Protein AF-A0A8X8WKJ0-F1 (afdb_monomer_lite)

Sequence (72 aa):
MIGGVLVERTIREVLPAVQRNKEGLEEKKKELAEFESKYKFRIRKGDGEMRDENKKEGNAQGVLIGPAGSDQ

Radius of gyration: 26.84 Å; chains: 1; bounding box: 79×32×55 Å

InterPro domains:
  IPR009053 Prefoldin [G3DSA:1.10.287.370] (1-58)
  IPR027235 Prefoldin subunit 2 [PTHR13303] (1-66)

Structure (mmCIF, N/CA/C/O backbone):
data_AF-A0A8X8WKJ0-F1
#
_entry.id   AF-A0A8X8WKJ0-F1
#
loop_
_atom_site.group_PDB
_atom_site.id
_atom_site.type_symbol
_atom_site.label_atom_id
_atom_site.label_alt_id
_atom_site.label_comp_id
_atom_site.label_asym_id
_atom_site.label_entity_id
_atom_site.label_seq_id
_atom_site.pdbx_PDB_ins_code
_atom_site.Cartn_x
_atom_site.Cartn_y
_atom_site.Cartn_z
_atom_site.occupancy
_atom_site.B_iso_or_equiv
_atom_site.auth_seq_id
_atom_site.auth_comp_id
_atom_site.auth_asym_id
_atom_site.auth_atom_id
_atom_site.pdbx_PDB_model_num
ATOM 1 N N . MET A 1 1 ? 3.426 -1.686 -15.211 1.00 75.12 1 MET A N 1
ATOM 2 C CA . MET A 1 1 ? 2.263 -1.330 -16.045 1.00 75.12 1 MET A CA 1
ATOM 3 C C . MET A 1 1 ? 1.831 0.087 -15.732 1.00 75.12 1 MET A C 1
ATOM 5 O O . MET A 1 1 ? 1.841 0.4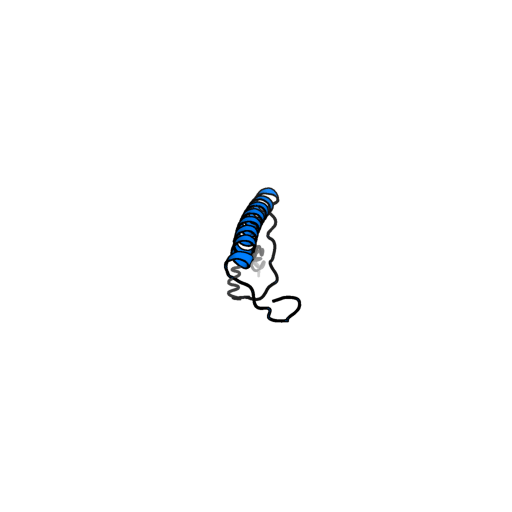54 -14.562 1.00 75.12 1 MET A O 1
ATOM 9 N N . ILE A 1 2 ? 1.468 0.868 -16.744 1.00 83.31 2 ILE A N 1
ATOM 10 C CA . ILE A 1 2 ? 0.830 2.179 -16.578 1.00 83.31 2 ILE A CA 1
ATOM 11 C C . ILE A 1 2 ? -0.457 2.134 -17.396 1.00 83.31 2 ILE A C 1
ATOM 13 O O . ILE A 1 2 ? -0.394 1.906 -18.599 1.00 83.31 2 ILE A O 1
ATOM 17 N N . GLY A 1 3 ? -1.613 2.257 -16.738 1.00 83.50 3 GLY A N 1
ATOM 18 C CA . GLY A 1 3 ? -2.912 2.280 -17.425 1.00 83.50 3 GLY A CA 1
ATOM 19 C C . GLY A 1 3 ? -3.197 1.066 -18.324 1.00 83.50 3 GLY A C 1
ATOM 20 O O . GLY A 1 3 ? -3.881 1.213 -19.326 1.00 83.50 3 GLY A O 1
ATOM 21 N N . GLY A 1 4 ? -2.641 -0.111 -18.012 1.00 86.00 4 GLY A N 1
ATOM 22 C CA . GLY A 1 4 ? -2.799 -1.331 -18.821 1.00 86.00 4 GLY A CA 1
ATOM 23 C C . GLY A 1 4 ? -1.652 -1.628 -19.794 1.00 86.00 4 GLY A C 1
ATOM 24 O O . GLY A 1 4 ? -1.530 -2.759 -20.249 1.00 86.00 4 GLY A O 1
ATOM 25 N N . VAL A 1 5 ? -0.755 -0.671 -20.052 1.00 85.44 5 VAL A N 1
ATOM 26 C CA . VAL A 1 5 ? 0.408 -0.875 -20.932 1.00 85.44 5 VAL A CA 1
ATOM 27 C C . VAL A 1 5 ? 1.587 -1.436 -20.135 1.00 85.44 5 VAL A C 1
ATOM 29 O O . VAL A 1 5 ? 1.944 -0.909 -19.071 1.00 85.44 5 VAL A O 1
ATOM 32 N N . LEU A 1 6 ? 2.199 -2.513 -20.635 1.00 87.56 6 LEU A N 1
ATOM 33 C CA . LEU A 1 6 ? 3.439 -3.062 -20.089 1.00 87.56 6 LEU A CA 1
ATOM 34 C C . LEU A 1 6 ? 4.618 -2.209 -20.570 1.00 87.56 6 LEU A C 1
ATOM 36 O O . LEU A 1 6 ? 4.744 -1.924 -21.754 1.00 87.56 6 LEU A O 1
ATOM 40 N N . VAL A 1 7 ? 5.457 -1.778 -19.634 1.00 88.25 7 VAL A N 1
ATOM 41 C CA . VAL A 1 7 ? 6.611 -0.912 -19.902 1.00 88.25 7 VAL A CA 1
ATOM 42 C C . VAL A 1 7 ? 7.829 -1.597 -19.313 1.00 88.25 7 VAL A C 1
ATOM 44 O O . VAL A 1 7 ? 7.769 -2.039 -18.160 1.00 88.25 7 VAL A O 1
ATOM 47 N N . GLU A 1 8 ? 8.910 -1.671 -20.082 1.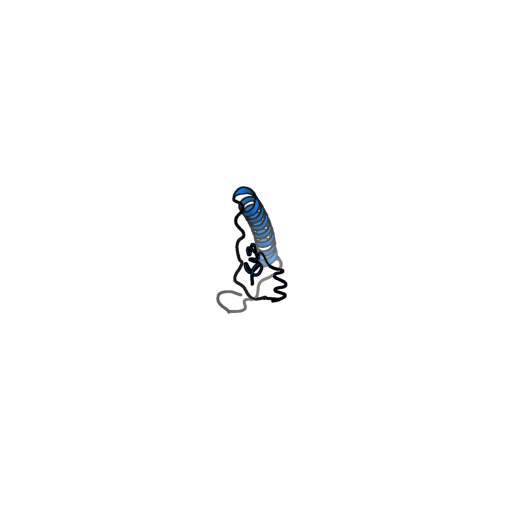00 86.50 8 GLU A N 1
ATOM 48 C CA . GLU A 1 8 ? 10.187 -2.176 -19.591 1.00 86.50 8 GLU A CA 1
ATOM 49 C C . GLU A 1 8 ? 10.734 -1.231 -18.522 1.00 86.50 8 GLU A C 1
ATOM 51 O O . GLU A 1 8 ? 10.831 -0.020 -18.713 1.00 86.50 8 GLU A O 1
ATOM 56 N N . ARG A 1 9 ? 11.041 -1.790 -17.354 1.00 87.75 9 ARG A N 1
ATOM 57 C CA . ARG A 1 9 ? 11.681 -1.076 -16.251 1.00 87.75 9 ARG A CA 1
ATOM 58 C C . ARG A 1 9 ? 12.739 -1.969 -15.646 1.00 87.75 9 ARG A C 1
ATOM 60 O O . ARG A 1 9 ? 12.546 -3.182 -15.544 1.00 87.75 9 ARG A O 1
ATOM 67 N N . THR A 1 10 ? 13.836 -1.373 -15.206 1.00 90.31 10 THR A N 1
ATOM 68 C CA . THR A 1 10 ? 14.896 -2.128 -14.544 1.00 90.31 10 THR A CA 1
ATOM 69 C C . THR A 1 10 ? 14.554 -2.373 -13.078 1.00 90.31 10 THR A C 1
ATOM 71 O O . THR A 1 10 ? 13.845 -1.599 -12.430 1.00 90.31 10 THR A O 1
ATOM 74 N N . ILE A 1 11 ? 15.119 -3.440 -12.511 1.00 81.81 11 ILE A N 1
ATOM 75 C CA . ILE A 1 11 ? 14.977 -3.765 -11.085 1.00 81.81 11 ILE A CA 1
ATOM 76 C C . ILE A 1 11 ? 15.403 -2.571 -10.212 1.00 81.81 11 ILE A C 1
ATOM 78 O O . ILE A 1 11 ? 14.746 -2.271 -9.221 1.00 81.81 11 ILE A O 1
ATOM 82 N N . ARG A 1 12 ? 16.444 -1.828 -10.608 1.00 85.38 12 ARG A N 1
ATOM 83 C CA . ARG A 1 12 ? 16.935 -0.650 -9.873 1.00 85.38 12 ARG A CA 1
ATOM 84 C C . ARG A 1 12 ? 15.895 0.468 -9.758 1.00 85.38 12 ARG A C 1
ATOM 86 O O . ARG A 1 12 ? 15.833 1.127 -8.728 1.00 85.38 12 ARG A O 1
ATOM 93 N N . GLU A 1 13 ? 15.069 0.658 -10.781 1.00 84.25 13 GLU A N 1
ATOM 94 C CA . GLU A 1 13 ? 14.017 1.683 -10.798 1.00 84.25 13 GLU A CA 1
ATOM 95 C C . GLU A 1 13 ? 12.750 1.220 -10.066 1.00 84.25 13 GLU A C 1
ATOM 97 O O . GLU A 1 13 ? 12.021 2.032 -9.498 1.00 84.25 13 GLU A O 1
ATOM 102 N N . VAL A 1 14 ? 12.477 -0.090 -10.068 1.00 86.19 14 VAL A N 1
ATOM 103 C CA . VAL A 1 14 ? 11.245 -0.664 -9.504 1.00 86.19 14 VAL A CA 1
ATOM 104 C C . VAL A 1 14 ? 11.382 -1.015 -8.022 1.00 86.19 14 VAL A C 1
ATOM 106 O O . VAL A 1 14 ? 10.435 -0.808 -7.264 1.00 86.19 14 VAL A O 1
ATOM 109 N N . LEU A 1 15 ? 12.543 -1.500 -7.577 1.00 86.81 15 LEU A N 1
ATOM 110 C CA . LEU A 1 15 ? 12.783 -1.873 -6.179 1.00 86.81 15 LEU A CA 1
ATOM 111 C C . LEU A 1 15 ? 12.427 -0.786 -5.154 1.00 86.81 15 LEU A C 1
ATOM 113 O O . LEU A 1 15 ? 11.703 -1.118 -4.212 1.00 86.81 15 LEU A O 1
ATOM 117 N N . PRO A 1 16 ? 12.848 0.488 -5.303 1.00 90.38 16 PRO A N 1
ATOM 118 C CA . PRO A 1 16 ? 12.502 1.510 -4.316 1.00 90.38 16 PRO A CA 1
ATOM 119 C C . PRO A 1 16 ? 10.990 1.759 -4.252 1.00 90.38 16 PRO A C 1
ATOM 121 O O . PRO A 1 16 ? 10.450 2.007 -3.176 1.00 90.38 16 PRO A O 1
ATOM 124 N N . ALA A 1 17 ? 10.284 1.647 -5.381 1.00 88.69 17 ALA A N 1
ATOM 125 C CA . ALA A 1 17 ? 8.832 1.781 -5.414 1.00 88.69 17 ALA A CA 1
ATOM 126 C C . ALA A 1 17 ? 8.141 0.608 -4.701 1.00 88.69 17 ALA A C 1
ATOM 128 O O . ALA A 1 17 ? 7.215 0.818 -3.924 1.00 88.69 17 ALA A O 1
ATOM 129 N N . VAL A 1 18 ? 8.611 -0.625 -4.915 1.00 89.88 18 VAL A N 1
ATOM 130 C CA . VAL A 1 18 ? 8.056 -1.817 -4.253 1.00 89.88 18 VAL A CA 1
ATOM 131 C C . VAL A 1 18 ? 8.289 -1.778 -2.742 1.00 89.88 18 VAL A C 1
ATOM 133 O O . VAL A 1 18 ? 7.380 -2.107 -1.983 1.00 89.88 18 VAL A O 1
ATOM 136 N N . GLN A 1 19 ? 9.469 -1.341 -2.296 1.00 91.19 19 GLN A N 1
ATOM 137 C CA . GLN A 1 19 ? 9.784 -1.202 -0.871 1.00 91.19 19 GLN A CA 1
ATOM 138 C C . GLN A 1 19 ? 8.887 -0.162 -0.192 1.00 91.19 19 GLN A C 1
ATOM 140 O O . GLN A 1 19 ? 8.195 -0.505 0.765 1.00 91.19 19 GLN A O 1
ATOM 145 N N . ARG A 1 20 ? 8.791 1.053 -0.752 1.00 92.31 20 ARG A N 1
ATOM 146 C CA . ARG A 1 20 ? 7.895 2.102 -0.231 1.00 92.31 20 ARG A CA 1
ATOM 147 C C . ARG A 1 20 ? 6.434 1.659 -0.198 1.00 92.31 20 ARG A C 1
ATOM 149 O O . ARG A 1 20 ? 5.724 1.931 0.765 1.00 92.31 20 ARG A O 1
ATOM 156 N N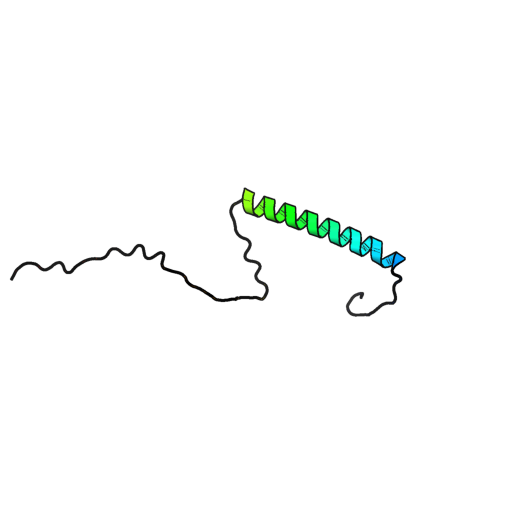 . ASN A 1 21 ? 5.981 0.948 -1.231 1.00 92.19 21 ASN A N 1
ATOM 157 C CA . ASN A 1 21 ? 4.617 0.427 -1.275 1.00 92.19 21 ASN A CA 1
ATOM 158 C C . ASN A 1 21 ? 4.368 -0.616 -0.181 1.00 92.19 21 ASN A C 1
ATOM 160 O O . ASN A 1 21 ? 3.287 -0.636 0.404 1.00 92.19 21 ASN A O 1
ATOM 164 N N . LYS A 1 22 ? 5.351 -1.480 0.098 1.00 91.12 22 LYS A N 1
ATOM 165 C CA . LYS A 1 22 ? 5.251 -2.480 1.163 1.00 91.12 22 LYS A CA 1
ATOM 166 C C . LYS A 1 22 ? 5.163 -1.813 2.533 1.00 91.12 22 LYS A C 1
ATOM 168 O O . LYS A 1 22 ? 4.276 -2.156 3.303 1.00 91.12 22 LYS A O 1
ATOM 173 N N . GLU A 1 23 ? 6.042 -0.856 2.811 1.00 91.19 23 GLU A N 1
ATOM 174 C CA . GLU A 1 23 ? 6.054 -0.109 4.074 1.00 91.19 23 GLU A CA 1
ATOM 175 C C . GLU A 1 23 ? 4.730 0.630 4.298 1.00 91.19 23 GLU A C 1
ATOM 177 O O . GLU A 1 23 ? 4.060 0.395 5.302 1.00 91.19 23 GLU A O 1
ATOM 182 N N . GLY A 1 24 ? 4.277 1.412 3.312 1.00 89.06 24 GLY A N 1
ATOM 183 C CA . GLY A 1 24 ? 3.016 2.148 3.422 1.00 89.06 24 GLY A CA 1
ATOM 184 C C . GLY A 1 24 ? 1.779 1.247 3.538 1.00 89.06 24 GLY A C 1
ATOM 185 O O . GLY A 1 24 ? 0.780 1.637 4.142 1.00 89.06 24 GLY A O 1
ATOM 186 N N . LEU A 1 25 ? 1.815 0.029 2.984 1.00 89.88 25 LEU A N 1
ATOM 187 C CA . LEU A 1 25 ? 0.730 -0.938 3.161 1.00 89.88 25 LEU A CA 1
ATOM 188 C C . LEU A 1 25 ? 0.717 -1.530 4.577 1.00 89.88 25 LEU A C 1
ATOM 190 O O . LEU A 1 25 ? -0.359 -1.734 5.137 1.00 89.88 25 LEU A O 1
ATOM 194 N N . GLU A 1 26 ? 1.885 -1.808 5.153 1.00 89.12 26 GLU A N 1
ATOM 195 C CA . GLU A 1 26 ? 1.993 -2.324 6.520 1.00 89.12 26 GLU A CA 1
ATOM 196 C C . GLU A 1 26 ? 1.585 -1.277 7.566 1.00 89.12 26 GLU A C 1
ATOM 198 O O . GLU A 1 26 ? 0.884 -1.616 8.519 1.00 89.12 26 GLU A O 1
ATOM 203 N N . GLU A 1 27 ? 1.929 -0.003 7.367 1.00 90.31 27 GLU A N 1
ATOM 204 C CA . GLU A 1 27 ? 1.463 1.096 8.226 1.00 90.31 27 GLU A CA 1
ATOM 205 C C . GLU A 1 27 ? -0.064 1.225 8.196 1.00 90.31 27 GLU A C 1
ATOM 207 O O . GLU A 1 27 ? -0.711 1.161 9.242 1.00 90.31 27 GLU A O 1
ATOM 212 N N . LYS A 1 28 ? -0.668 1.262 7.002 1.00 88.19 28 LYS A N 1
ATOM 213 C CA . LYS A 1 28 ? -2.132 1.336 6.862 1.00 88.19 28 LYS A CA 1
ATOM 214 C C . LYS A 1 28 ? -2.857 0.149 7.489 1.00 88.19 28 LYS A C 1
ATOM 216 O O . LYS A 1 28 ? -3.959 0.307 8.005 1.00 88.19 28 LYS A O 1
ATOM 221 N N . LYS A 1 29 ? -2.275 -1.055 7.456 1.00 86.00 29 LYS A N 1
ATOM 222 C CA . LYS A 1 29 ? -2.857 -2.225 8.137 1.00 86.00 29 LYS A CA 1
ATOM 223 C C . LYS A 1 29 ? -2.875 -2.049 9.654 1.00 86.00 29 LYS A C 1
ATOM 225 O O . LYS A 1 29 ? -3.865 -2.423 10.278 1.00 86.00 29 LYS A O 1
ATOM 230 N N . LYS A 1 30 ? -1.806 -1.497 10.234 1.00 86.12 30 LYS A N 1
ATOM 231 C CA . LYS A 1 30 ? -1.738 -1.216 11.674 1.00 86.12 30 LYS A CA 1
ATOM 232 C C . LYS A 1 30 ? -2.756 -0.156 12.070 1.00 86.12 30 LYS A C 1
ATOM 234 O O . LYS A 1 30 ? -3.535 -0.401 12.982 1.00 86.12 30 LYS A O 1
ATOM 239 N N . GLU A 1 31 ? -2.835 0.940 11.318 1.00 85.50 31 GLU A N 1
ATOM 240 C CA . GLU A 1 31 ? -3.834 1.990 11.544 1.00 85.50 31 GLU A CA 1
ATOM 241 C C . GLU A 1 31 ? -5.264 1.441 11.475 1.00 85.50 31 GLU A C 1
ATOM 243 O O . GLU A 1 31 ? -6.089 1.751 12.330 1.00 85.50 31 GLU A O 1
ATOM 248 N N . LEU A 1 32 ? -5.561 0.571 10.502 1.00 80.75 32 LEU A N 1
ATOM 249 C CA . LEU A 1 32 ? -6.868 -0.084 10.403 1.00 80.75 32 LEU A CA 1
ATOM 250 C C . LEU A 1 32 ? -7.160 -0.982 11.614 1.00 80.75 32 LEU A C 1
ATOM 252 O O . LEU A 1 32 ? -8.264 -0.925 12.149 1.00 80.75 32 LEU A O 1
ATOM 256 N N . ALA A 1 33 ? -6.193 -1.777 12.073 1.00 81.06 33 ALA A N 1
ATOM 257 C CA . ALA A 1 33 ? -6.363 -2.640 13.244 1.00 81.06 33 ALA A CA 1
ATOM 258 C C . ALA A 1 33 ? -6.552 -1.832 14.545 1.00 81.06 33 ALA A C 1
ATOM 260 O O . ALA A 1 33 ? -7.387 -2.166 15.395 1.00 81.06 33 ALA A O 1
ATOM 261 N N . GLU A 1 34 ? -5.816 -0.733 14.695 1.00 82.56 34 GLU A N 1
ATOM 262 C CA . GLU A 1 34 ? -5.986 0.218 15.796 1.00 82.56 34 GLU A CA 1
ATOM 263 C C . GLU A 1 34 ? -7.358 0.901 15.739 1.00 82.56 34 GLU A C 1
ATOM 265 O O . GLU A 1 34 ? -8.016 1.079 16.763 1.00 82.56 34 GLU A O 1
ATOM 270 N N . PHE A 1 35 ? -7.843 1.229 14.543 1.00 82.38 35 PHE A N 1
ATOM 271 C CA . PHE A 1 35 ? -9.147 1.852 14.358 1.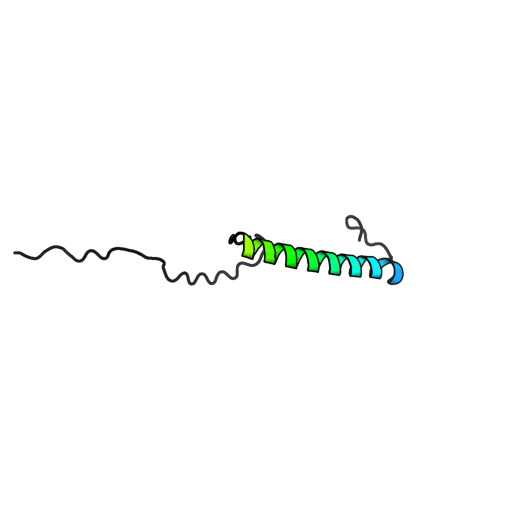00 82.38 35 PHE A CA 1
ATOM 272 C C . PHE A 1 35 ? -10.308 0.883 14.649 1.00 82.38 35 PHE A C 1
ATOM 274 O O . PHE A 1 35 ? -11.248 1.252 15.358 1.00 82.38 35 PHE A O 1
ATOM 281 N N . GLU A 1 36 ? -10.224 -0.372 14.194 1.00 73.31 36 GLU A N 1
ATOM 282 C CA . GLU A 1 36 ? -11.213 -1.423 14.491 1.00 73.31 36 GLU A CA 1
ATOM 283 C C . GLU A 1 36 ? -11.320 -1.701 15.998 1.00 73.31 36 GLU A C 1
ATOM 285 O O . GLU A 1 36 ? -12.420 -1.802 16.547 1.00 73.31 36 GLU A O 1
ATOM 290 N N . SER A 1 37 ? -10.178 -1.785 16.687 1.00 74.00 37 SER A N 1
ATOM 291 C CA . SER A 1 37 ? -10.137 -2.042 18.130 1.00 74.00 37 SER A CA 1
ATOM 292 C C . SER A 1 37 ? -10.628 -0.849 18.955 1.00 74.00 37 SER A C 1
ATOM 294 O O . SER A 1 37 ? -11.416 -1.031 19.887 1.00 74.00 37 SER A O 1
ATOM 296 N N . LYS A 1 38 ? -10.229 0.376 18.591 1.00 82.06 38 LYS A N 1
ATOM 297 C CA . LYS A 1 38 ? -10.595 1.604 19.311 1.00 82.06 38 LYS A CA 1
ATOM 298 C C . LYS A 1 38 ? -12.080 1.939 19.201 1.00 82.06 38 LYS A C 1
ATOM 300 O O . LYS A 1 38 ? -12.675 2.388 20.179 1.00 82.06 38 LYS A O 1
ATOM 305 N N . TYR A 1 39 ? -12.683 1.718 18.036 1.00 76.56 39 TYR A N 1
ATOM 306 C CA . TYR A 1 39 ? -14.064 2.127 17.766 1.00 76.56 39 TYR A CA 1
ATOM 307 C C . TYR A 1 39 ? -15.056 0.956 17.686 1.00 76.56 39 TYR A C 1
ATOM 309 O O . TYR A 1 39 ? -16.239 1.185 17.440 1.00 76.56 39 TYR A O 1
ATOM 317 N N . LYS A 1 40 ? -14.608 -0.284 17.947 1.00 70.44 40 LYS A N 1
ATOM 318 C CA . LYS A 1 40 ? -15.438 -1.502 18.075 1.00 70.44 40 LYS A CA 1
ATOM 319 C C . LYS A 1 40 ? -16.412 -1.754 16.916 1.00 70.44 40 LYS A C 1
ATOM 321 O O . LYS A 1 40 ? -17.424 -2.432 17.095 1.00 70.44 40 LYS A O 1
ATOM 326 N N . PHE A 1 41 ? -16.127 -1.245 15.724 1.00 74.00 41 PHE A N 1
ATOM 327 C CA . PHE A 1 41 ? -16.897 -1.565 14.530 1.00 74.00 41 PHE A CA 1
ATOM 328 C C . PHE A 1 41 ? -16.067 -2.477 13.630 1.00 74.00 41 PHE A C 1
ATOM 330 O O . PHE A 1 41 ? -14.845 -2.381 13.557 1.00 74.00 41 PHE A O 1
ATOM 337 N N . ARG A 1 42 ? -16.748 -3.401 12.955 1.00 67.38 42 ARG A N 1
ATOM 338 C CA . ARG A 1 42 ? -16.120 -4.367 12.056 1.00 67.38 42 ARG A CA 1
ATOM 339 C C . ARG A 1 42 ? -16.301 -3.877 10.629 1.00 67.38 42 ARG A C 1
ATOM 341 O O . ARG A 1 42 ? -17.439 -3.812 10.160 1.00 67.38 42 ARG A O 1
ATOM 348 N N . ILE A 1 43 ? -15.213 -3.546 9.933 1.00 66.31 43 ILE A N 1
ATOM 349 C CA . ILE A 1 43 ? -15.290 -3.240 8.502 1.00 66.31 43 ILE A CA 1
ATOM 350 C C . ILE A 1 43 ? -15.626 -4.547 7.782 1.00 66.31 43 ILE A C 1
ATOM 352 O O . ILE A 1 43 ? -14.809 -5.463 7.701 1.00 66.31 43 ILE A O 1
ATOM 356 N N . ARG A 1 44 ? -16.849 -4.658 7.253 1.00 66.81 44 ARG A N 1
ATOM 357 C CA . ARG A 1 44 ? -17.165 -5.704 6.277 1.00 66.81 44 ARG A CA 1
ATOM 358 C C . ARG A 1 44 ? -16.445 -5.331 4.985 1.00 66.81 44 ARG A C 1
ATOM 360 O O . ARG A 1 44 ? -16.951 -4.514 4.224 1.00 66.81 44 ARG A O 1
ATOM 367 N N . LYS A 1 45 ? -15.253 -5.888 4.756 1.00 60.53 45 LYS A N 1
ATOM 368 C CA . LYS A 1 45 ? -14.621 -5.851 3.432 1.00 60.53 45 LYS A CA 1
ATOM 369 C C . LYS A 1 45 ? -15.524 -6.630 2.479 1.00 60.53 45 LYS A C 1
ATOM 371 O O . LYS A 1 45 ? -15.526 -7.856 2.480 1.00 60.53 45 LYS A O 1
ATOM 376 N N . GLY A 1 46 ? -16.366 -5.910 1.750 1.00 56.38 46 GLY A N 1
ATOM 377 C CA . GLY A 1 46 ? -17.136 -6.461 0.650 1.00 56.38 46 GLY A CA 1
ATOM 378 C C . GLY A 1 46 ? -16.215 -6.660 -0.540 1.00 56.38 46 GLY A C 1
ATOM 379 O O . GLY A 1 46 ? -16.226 -5.826 -1.424 1.00 56.38 46 GLY A O 1
ATOM 380 N N . ASP A 1 47 ? -15.428 -7.734 -0.522 1.00 46.38 47 ASP A N 1
ATOM 381 C CA . ASP A 1 47 ? -14.751 -8.278 -1.697 1.00 46.38 47 ASP A CA 1
ATOM 382 C C . ASP A 1 47 ? -14.602 -9.800 -1.513 1.00 46.38 47 ASP A C 1
ATOM 384 O O . ASP A 1 47 ? -13.724 -10.291 -0.809 1.00 46.38 47 ASP A O 1
ATOM 388 N N . GLY A 1 48 ? -15.506 -10.555 -2.138 1.00 51.44 48 GLY A N 1
ATOM 389 C CA . GLY A 1 48 ? -15.072 -11.672 -2.977 1.00 51.44 48 GLY A CA 1
ATOM 390 C C . GLY A 1 48 ? -14.844 -13.078 -2.418 1.00 51.44 48 GLY A C 1
ATOM 391 O O . GLY A 1 48 ? -14.606 -13.937 -3.252 1.00 51.44 48 GLY A O 1
ATOM 392 N N . GLU A 1 49 ? -14.962 -13.390 -1.122 1.00 45.41 49 GLU A N 1
ATOM 393 C CA . GLU A 1 49 ? -14.966 -14.799 -0.660 1.00 45.41 49 GLU A CA 1
ATOM 394 C C . GLU A 1 49 ? -15.949 -15.021 0.502 1.00 45.41 49 GLU A C 1
ATOM 396 O O . GLU A 1 49 ? -15.594 -15.024 1.681 1.00 45.41 49 GLU A O 1
ATOM 401 N N . MET A 1 50 ? -17.225 -15.244 0.167 1.00 48.75 50 MET A N 1
ATOM 402 C CA . MET A 1 50 ? -18.152 -15.917 1.076 1.00 48.75 50 MET A CA 1
ATOM 403 C C . MET A 1 50 ? -17.828 -17.414 1.072 1.00 48.75 50 MET A C 1
ATOM 405 O O . MET A 1 50 ? -18.373 -18.174 0.275 1.00 48.75 50 MET A O 1
ATOM 409 N N . AR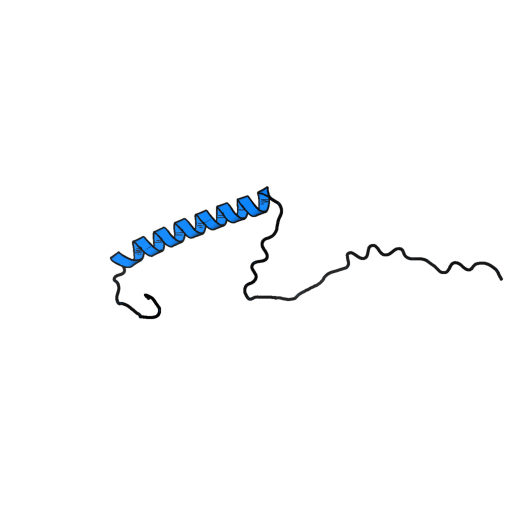G A 1 51 ? -16.979 -17.868 1.998 1.00 45.44 51 ARG A N 1
ATOM 410 C CA . ARG A 1 51 ? -17.206 -19.197 2.580 1.00 45.44 51 ARG A CA 1
ATOM 411 C C . ARG A 1 51 ? -18.385 -19.054 3.532 1.00 45.44 51 ARG A C 1
ATOM 413 O O . ARG A 1 51 ? -18.224 -18.720 4.703 1.00 45.44 51 ARG A O 1
ATOM 420 N N . ASP A 1 52 ? -19.577 -19.202 2.967 1.00 49.44 52 ASP A N 1
ATOM 421 C CA . ASP A 1 52 ? -20.830 -19.248 3.705 1.00 49.44 52 ASP A CA 1
ATOM 422 C C . ASP A 1 52 ? -20.915 -20.595 4.432 1.00 49.44 52 ASP A C 1
ATOM 424 O O . ASP A 1 52 ? -21.544 -21.543 3.981 1.00 49.44 52 ASP A O 1
ATOM 428 N N . GLU A 1 53 ? -20.232 -20.694 5.569 1.00 46.09 53 GLU A N 1
ATOM 429 C CA . GLU A 1 53 ? -20.602 -21.641 6.618 1.00 46.09 53 GLU A CA 1
ATOM 430 C C . GLU A 1 53 ? -21.250 -20.845 7.751 1.00 46.09 53 GLU A C 1
ATOM 432 O O . GLU A 1 53 ? -20.740 -20.711 8.864 1.00 46.09 53 GLU A O 1
ATOM 437 N N . ASN A 1 54 ? -22.415 -20.278 7.430 1.00 46.91 54 ASN A N 1
ATOM 438 C CA . ASN A 1 54 ? -23.403 -19.788 8.384 1.00 46.91 54 ASN A CA 1
ATOM 439 C C . ASN A 1 54 ? -23.919 -20.956 9.246 1.00 46.91 54 ASN A C 1
ATOM 441 O O . ASN A 1 54 ? -25.061 -21.391 9.127 1.00 46.91 54 ASN A O 1
ATOM 445 N N . LYS A 1 55 ? -23.116 -21.440 10.195 1.00 55.84 55 LYS A N 1
ATOM 446 C CA . LYS A 1 55 ? -23.672 -22.000 11.432 1.00 55.84 55 LYS A CA 1
ATOM 447 C C . LYS A 1 55 ? -23.951 -20.846 12.390 1.00 55.84 55 LYS A C 1
ATOM 449 O O . LYS A 1 55 ? -23.236 -20.617 13.360 1.00 55.84 55 LYS A O 1
ATOM 454 N N . LYS A 1 56 ? -25.007 -20.087 12.084 1.00 51.41 56 LYS A N 1
ATOM 455 C CA . LYS A 1 56 ? -25.717 -19.283 13.085 1.00 51.41 56 LYS A CA 1
ATOM 456 C C . LYS A 1 56 ? -26.545 -20.242 13.933 1.00 51.41 56 LYS A C 1
ATOM 458 O O . LYS A 1 56 ? -27.721 -20.458 13.658 1.00 51.41 56 LYS A O 1
ATOM 463 N N . GLU A 1 57 ? -25.924 -20.825 14.952 1.00 53.28 57 GLU A N 1
ATOM 464 C CA . GLU A 1 57 ? -26.691 -21.319 16.093 1.00 53.28 57 GLU A CA 1
ATOM 465 C C . GLU A 1 57 ? -27.286 -20.107 16.817 1.00 53.28 57 GLU A C 1
ATOM 467 O O . GLU A 1 57 ? -26.658 -19.056 16.965 1.00 53.28 57 GLU A O 1
ATOM 472 N N . GLY A 1 58 ? -28.581 -20.211 17.089 1.00 50.75 58 GLY A N 1
ATOM 473 C CA . GLY A 1 58 ? -29.483 -19.077 17.180 1.00 50.75 58 GLY A CA 1
ATOM 474 C C . GLY A 1 58 ? -29.255 -18.169 18.382 1.00 50.75 58 GLY A C 1
ATOM 475 O O . GLY A 1 58 ? -29.202 -18.612 19.523 1.00 50.75 58 GLY A O 1
ATOM 476 N N . ASN A 1 59 ? -29.309 -16.861 18.132 1.00 58.88 59 ASN A N 1
ATOM 477 C CA . ASN A 1 59 ? -29.786 -15.907 19.129 1.00 58.88 59 ASN A CA 1
ATOM 478 C C . ASN A 1 59 ? -31.325 -15.962 19.169 1.00 58.88 59 ASN A C 1
ATOM 480 O O . ASN A 1 59 ? -32.012 -15.016 18.787 1.00 58.88 59 ASN A O 1
ATOM 484 N N . ALA A 1 60 ? -31.867 -17.127 19.522 1.00 59.34 60 ALA A N 1
ATOM 485 C CA . ALA A 1 60 ? -33.297 -17.330 19.688 1.00 59.34 60 ALA A CA 1
ATOM 486 C C . ALA A 1 60 ? -33.647 -17.122 21.163 1.00 59.34 60 ALA A C 1
ATOM 488 O O . ALA A 1 60 ? -33.864 -18.074 21.907 1.00 59.34 60 ALA A O 1
ATOM 489 N N . GLN A 1 61 ? -33.706 -15.863 21.597 1.00 64.12 61 GLN A N 1
ATOM 490 C CA . GLN A 1 61 ? -34.360 -15.509 22.855 1.00 64.12 61 GLN A CA 1
ATOM 491 C C . GLN A 1 61 ? -35.882 -15.522 22.627 1.00 64.12 61 GLN A C 1
ATOM 493 O O . GLN A 1 61 ? -36.538 -14.487 22.563 1.00 64.12 61 GLN A O 1
ATOM 498 N N . GLY A 1 62 ? -36.426 -16.717 22.393 1.00 67.75 62 GLY A N 1
ATOM 499 C CA . GLY A 1 62 ? -37.858 -16.973 22.281 1.00 67.75 62 GLY A CA 1
ATOM 500 C C . GLY A 1 62 ? -38.399 -17.455 23.620 1.00 67.75 62 GLY A C 1
ATOM 501 O O . GLY A 1 62 ? -37.861 -18.390 24.208 1.00 67.75 62 GLY A O 1
ATOM 502 N N . VAL A 1 63 ? -39.456 -16.818 24.117 1.00 64.44 63 VAL A N 1
ATOM 503 C CA . VAL A 1 63 ? -40.189 -17.293 25.296 1.00 64.44 63 VAL A CA 1
ATOM 504 C C . VAL A 1 63 ? -40.997 -18.526 24.891 1.00 64.44 63 VAL A C 1
ATOM 506 O O . VAL A 1 63 ? -41.866 -18.442 24.025 1.00 64.44 63 VAL A O 1
ATOM 509 N N . LEU A 1 64 ? -40.706 -19.674 25.506 1.00 59.38 64 LEU A N 1
ATOM 510 C CA . LEU A 1 64 ? -41.466 -20.906 25.316 1.00 59.38 64 LEU A CA 1
ATOM 511 C C . LEU A 1 64 ? -42.744 -20.835 26.169 1.00 59.38 64 LEU A C 1
ATOM 513 O O . LEU A 1 64 ? -42.699 -21.029 27.382 1.00 59.38 64 LEU A O 1
ATOM 517 N N . ILE A 1 65 ? -43.882 -20.526 25.547 1.00 71.00 65 ILE A N 1
ATOM 518 C CA . ILE A 1 65 ? -45.194 -20.606 26.199 1.00 71.00 65 ILE A CA 1
ATOM 519 C C . ILE A 1 65 ? -45.676 -22.055 26.069 1.00 71.00 65 ILE A C 1
ATOM 521 O O . ILE A 1 65 ? -46.000 -22.508 24.972 1.00 71.00 65 ILE A O 1
ATOM 525 N N . GLY A 1 66 ? -45.671 -22.797 27.179 1.00 68.81 66 GLY A N 1
ATOM 526 C CA . GLY A 1 66 ? -46.318 -24.110 27.260 1.00 68.81 66 GLY A CA 1
ATOM 527 C C . GLY A 1 66 ? -47.845 -23.974 27.189 1.00 68.81 66 GLY A C 1
ATOM 528 O O . GLY A 1 66 ? -48.364 -22.893 27.476 1.00 68.81 66 GLY A O 1
ATOM 529 N N . PRO A 1 67 ? -48.581 -25.031 26.802 1.00 67.00 67 PRO A N 1
ATOM 530 C CA . PRO A 1 67 ? -50.036 -24.973 26.734 1.00 67.00 67 PRO A CA 1
ATOM 531 C C . PRO A 1 67 ? -50.606 -24.595 28.107 1.00 67.00 67 PRO A C 1
ATOM 533 O O . PRO A 1 67 ? -50.511 -25.355 29.069 1.00 67.00 67 PRO A O 1
ATOM 536 N N . ALA A 1 68 ? -51.185 -23.399 28.196 1.00 61.69 68 ALA A N 1
ATOM 537 C CA . ALA A 1 68 ? -52.027 -23.006 29.312 1.00 61.69 68 ALA A CA 1
ATOM 538 C C . ALA A 1 68 ? -53.379 -23.704 29.130 1.00 61.69 68 ALA A C 1
ATOM 540 O O . ALA A 1 68 ? -54.219 -23.258 28.351 1.00 61.69 68 ALA A O 1
ATOM 541 N N . GLY A 1 69 ? -53.537 -24.839 29.801 1.00 56.25 69 GLY A N 1
ATOM 542 C CA . GLY A 1 69 ? -54.766 -25.620 29.801 1.00 56.25 69 GLY A CA 1
ATOM 543 C C . GLY A 1 69 ? -54.673 -26.775 30.787 1.00 56.25 69 GLY A C 1
ATOM 544 O O . GLY A 1 69 ? -54.551 -27.926 30.378 1.00 56.25 69 GLY A O 1
ATOM 545 N N . SER A 1 70 ? -54.687 -26.461 32.082 1.00 54.50 70 SER A N 1
ATOM 546 C CA . SER A 1 70 ? -55.356 -27.333 33.045 1.00 54.50 70 SER A CA 1
ATOM 547 C C . SER A 1 70 ? -56.853 -27.011 33.019 1.00 54.50 70 SER A C 1
ATOM 549 O O . SER A 1 70 ? -57.226 -25.872 32.739 1.00 54.50 70 SER A O 1
ATOM 551 N N . ASP A 1 71 ? -57.661 -28.021 33.343 1.00 49.00 71 ASP A N 1
ATOM 552 C CA . ASP A 1 71 ? -59.093 -27.957 33.675 1.00 49.00 71 ASP A CA 1
ATOM 553 C C . ASP A 1 71 ? -60.095 -28.067 32.510 1.00 49.00 71 ASP A C 1
ATOM 555 O O . ASP A 1 71 ? -60.677 -27.074 32.076 1.00 49.00 71 ASP A O 1
ATOM 559 N N . GLN A 1 72 ? -60.357 -29.308 32.060 1.00 40.34 72 GLN A N 1
ATOM 560 C CA . GLN A 1 72 ? -61.640 -30.003 32.302 1.00 40.34 72 GLN A CA 1
ATOM 561 C C . GLN A 1 72 ? -61.548 -31.507 32.009 1.00 40.34 72 GLN A C 1
ATOM 563 O O . GLN A 1 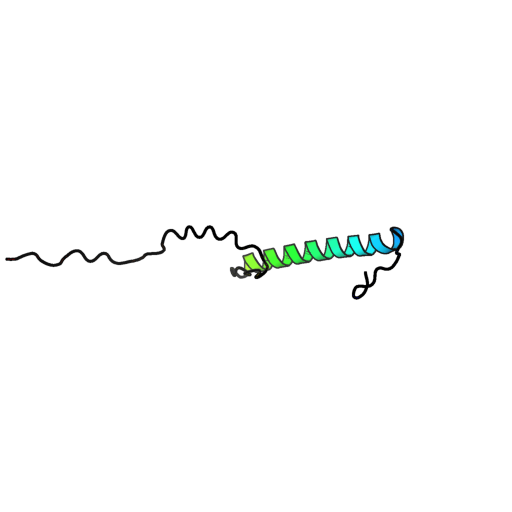72 ? -60.909 -31.874 30.997 1.00 40.34 72 GLN A O 1
#

Foldseek 3Di:
DPPPDDDDDDCVVCVVVVVVVVVVVVVVVVVVVVVCVVVVDDPPPPDDDPPPPPPCPDPPPDDDDDDPDDDD

pLDDT: mean 72.74, std 15.74, range [40.34, 92.31]

Organism: Salvia splendens (NCBI:txid180675)

Secondary structure (DSSP, 8-state):
-BTTB-----HHHHHHHHHHHHHHHHHHHHHHHHHHHHH-------SS------------------------